Protein AF-A0A6M3THB2-F1 (afdb_monomer_lite)

InterPro domains:
  IPR005801 ADC synthase [G3DSA:3.60.120.10] (1-67)
  IPR005801 ADC synthase [SSF56322] (3-66)
  IPR015890 Chorismate-utilising enzyme, C-terminal [PF00425] (2-66)
  IPR019999 Anthranilate synthase component I-like [PTHR11236] (3-66)

Structure (mmCIF, N/CA/C/O backbone):
data_AF-A0A6M3THB2-F1
#
_entry.id   AF-A0A6M3THB2-F1
#
loop_
_atom_site.group_PDB
_atom_site.id
_atom_site.type_symbol
_atom_site.label_atom_id
_atom_site.label_alt_id
_atom_site.label_comp_id
_atom_site.label_asym_id
_atom_site.label_entity_id
_atom_site.label_seq_id
_atom_site.pdbx_PDB_ins_code
_atom_site.Cartn_x
_atom_site.Cartn_y
_atom_site.Cartn_z
_atom_site.occupancy
_atom_site.B_iso_or_equiv
_atom_site.auth_seq_id
_atom_site.auth_comp_id
_atom_site.auth_asym_id
_atom_site.auth_atom_id
_atom_site.pdbx_PDB_model_num
ATOM 1 N N . GLU A 1 1 ? 7.178 -4.552 -24.480 1.00 82.12 1 GLU A N 1
ATOM 2 C CA . GLU A 1 1 ? 7.528 -5.847 -23.851 1.00 82.12 1 GLU A CA 1
ATOM 3 C C . GLU A 1 1 ? 8.359 -5.672 -22.585 1.00 82.12 1 GLU A C 1
ATOM 5 O O . GLU A 1 1 ? 7.924 -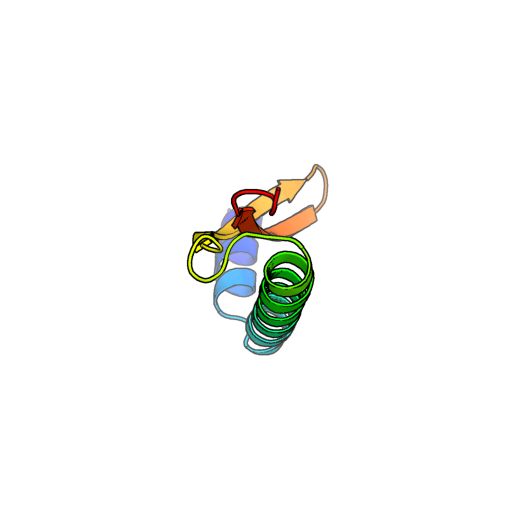6.151 -21.549 1.00 82.12 1 GLU A O 1
ATOM 10 N N . HIS A 1 2 ? 9.462 -4.912 -22.622 1.00 92.56 2 HIS A N 1
ATOM 11 C CA . HIS A 1 2 ? 10.320 -4.667 -21.450 1.00 92.56 2 HIS A CA 1
ATOM 12 C C . HIS A 1 2 ? 9.569 -4.198 -20.184 1.00 92.56 2 HIS A C 1
ATOM 14 O O . HIS A 1 2 ? 9.749 -4.783 -19.122 1.00 92.56 2 HIS A O 1
ATOM 20 N N . ASN A 1 3 ? 8.661 -3.219 -20.296 1.00 94.38 3 ASN A N 1
ATOM 21 C CA . ASN A 1 3 ? 7.914 -2.714 -19.131 1.00 94.38 3 ASN A CA 1
ATOM 22 C C . ASN A 1 3 ? 7.036 -3.787 -18.472 1.00 94.38 3 ASN A C 1
ATOM 24 O O . ASN A 1 3 ? 7.006 -3.871 -17.251 1.00 94.38 3 ASN A O 1
ATOM 28 N N . LYS A 1 4 ? 6.384 -4.646 -19.269 1.00 93.88 4 LYS A N 1
ATOM 29 C CA . LYS A 1 4 ? 5.567 -5.755 -18.747 1.00 93.88 4 LYS A CA 1
ATOM 30 C C . LYS A 1 4 ? 6.424 -6.809 -18.043 1.00 93.88 4 LYS A C 1
ATOM 32 O O . LYS A 1 4 ? 5.994 -7.385 -17.054 1.00 93.88 4 LYS A O 1
ATOM 37 N N . ALA A 1 5 ? 7.645 -7.045 -18.529 1.00 96.62 5 ALA A N 1
ATOM 38 C CA . ALA A 1 5 ? 8.592 -7.923 -17.845 1.00 96.6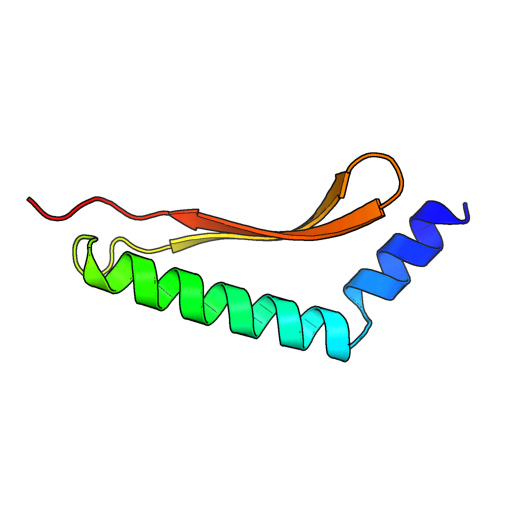2 5 ALA A CA 1
ATOM 39 C C . ALA A 1 5 ? 9.022 -7.329 -16.494 1.00 96.62 5 ALA A C 1
ATOM 41 O O . ALA A 1 5 ? 9.016 -8.035 -15.494 1.00 96.62 5 ALA A O 1
ATOM 42 N N . LYS A 1 6 ? 9.308 -6.020 -16.446 1.00 97.75 6 LYS A N 1
ATOM 43 C CA . LYS A 1 6 ? 9.628 -5.316 -15.195 1.00 97.75 6 LYS A CA 1
ATOM 44 C C . LYS A 1 6 ? 8.454 -5.251 -14.220 1.00 97.75 6 LYS A C 1
ATOM 46 O O . LYS A 1 6 ? 8.672 -5.262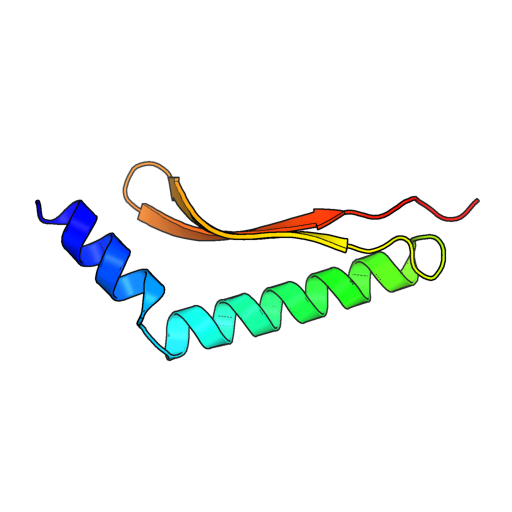 -13.018 1.00 97.75 6 LYS A O 1
ATOM 51 N N . GLU A 1 7 ? 7.228 -5.186 -14.728 1.00 97.56 7 GLU A N 1
ATOM 52 C CA . GLU A 1 7 ? 6.006 -5.257 -13.922 1.00 97.56 7 GLU A CA 1
ATOM 53 C C . GLU A 1 7 ? 5.874 -6.626 -13.244 1.00 97.56 7 GLU A C 1
ATOM 55 O O . GLU A 1 7 ? 5.677 -6.705 -12.034 1.00 97.56 7 GLU A O 1
ATOM 60 N N . ALA A 1 8 ? 6.060 -7.708 -14.007 1.00 97.31 8 ALA A N 1
ATOM 61 C CA . ALA A 1 8 ? 6.049 -9.063 -13.468 1.00 97.31 8 ALA A CA 1
ATOM 62 C C . ALA A 1 8 ? 7.200 -9.307 -12.476 1.00 97.31 8 ALA A C 1
ATOM 64 O O . ALA A 1 8 ? 6.980 -9.945 -11.451 1.00 97.31 8 ALA A O 1
ATOM 65 N N . GLU A 1 9 ? 8.399 -8.787 -12.761 1.00 98.00 9 GLU A N 1
ATOM 66 C CA . GLU A 1 9 ? 9.555 -8.826 -11.854 1.00 98.00 9 GLU A CA 1
ATOM 67 C C . GLU A 1 9 ? 9.236 -8.112 -10.536 1.00 98.00 9 GLU A C 1
ATOM 69 O O . GLU A 1 9 ? 9.394 -8.710 -9.480 1.00 98.00 9 GLU A O 1
ATOM 74 N N . LEU A 1 10 ? 8.694 -6.890 -10.590 1.00 98.00 10 LEU A N 1
ATOM 75 C CA . LEU A 1 10 ? 8.325 -6.117 -9.401 1.00 98.00 10 LEU A CA 1
ATOM 76 C C . LEU A 1 10 ? 7.289 -6.839 -8.523 1.00 98.00 10 LEU A C 1
ATOM 78 O O . LEU A 1 10 ? 7.404 -6.826 -7.303 1.00 98.00 10 LEU A O 1
ATOM 82 N N . LEU A 1 11 ? 6.294 -7.491 -9.132 1.00 97.88 11 LEU A N 1
ATOM 83 C CA . LEU A 1 11 ? 5.256 -8.234 -8.405 1.00 97.88 11 LEU A CA 1
ATOM 84 C C . LEU A 1 11 ? 5.770 -9.498 -7.698 1.00 97.88 11 LEU A C 1
ATOM 86 O O . LEU A 1 11 ? 5.110 -9.983 -6.782 1.00 97.88 11 LEU A O 1
ATOM 90 N N . HIS A 1 12 ? 6.907 -10.047 -8.131 1.00 97.75 12 HIS A N 1
ATOM 91 C CA . HIS A 1 12 ? 7.461 -11.297 -7.599 1.00 97.75 12 HIS A CA 1
ATOM 92 C C . HIS A 1 12 ? 8.820 -11.115 -6.916 1.00 97.75 12 HIS A C 1
ATOM 94 O O . HIS A 1 12 ? 9.367 -12.084 -6.384 1.00 97.75 12 HIS A O 1
ATOM 100 N N . ASP A 1 13 ? 9.367 -9.900 -6.901 1.00 98.50 13 ASP A N 1
ATOM 101 C CA . ASP A 1 13 ? 10.564 -9.590 -6.139 1.00 98.50 13 ASP A CA 1
ATOM 102 C C . ASP A 1 13 ? 10.233 -9.574 -4.643 1.00 98.50 13 ASP A C 1
ATOM 104 O O . ASP A 1 13 ? 9.464 -8.750 -4.145 1.00 98.50 13 ASP A O 1
ATOM 108 N N . SER A 1 14 ? 10.823 -10.513 -3.904 1.00 98.50 14 SER A N 1
ATOM 109 C CA . SER A 1 14 ? 10.530 -10.690 -2.483 1.00 98.50 14 SER A CA 1
ATOM 110 C C . SER A 1 14 ? 10.893 -9.476 -1.632 1.00 98.50 14 SER A C 1
ATOM 112 O O . SER A 1 14 ? 10.264 -9.265 -0.598 1.00 98.50 14 SER A O 1
ATOM 114 N N . LYS A 1 15 ? 11.906 -8.695 -2.030 1.00 98.56 15 LYS A N 1
ATOM 115 C CA . LYS A 1 15 ? 12.317 -7.506 -1.282 1.00 98.56 15 LYS A CA 1
ATOM 116 C C . LYS A 1 15 ? 11.278 -6.410 -1.472 1.00 98.56 15 LYS A C 1
ATOM 118 O O . LYS A 1 15 ? 10.830 -5.850 -0.477 1.00 98.56 15 LYS A O 1
ATOM 123 N N . GLU A 1 16 ? 10.882 -6.127 -2.711 1.00 98.50 16 GLU A N 1
ATOM 124 C CA . GLU A 1 16 ? 9.904 -5.075 -3.020 1.00 98.50 16 GLU A CA 1
ATOM 125 C C . GLU A 1 16 ? 8.526 -5.403 -2.421 1.00 98.50 16 GLU A C 1
ATOM 127 O O . GLU A 1 16 ? 7.885 -4.539 -1.823 1.00 98.50 16 GLU A O 1
ATOM 132 N N . VAL A 1 17 ? 8.100 -6.671 -2.483 1.00 98.62 17 VAL A N 1
ATOM 133 C CA . VAL A 1 17 ? 6.864 -7.148 -1.836 1.00 98.62 17 VAL A CA 1
ATOM 134 C C . VAL A 1 17 ? 6.934 -6.992 -0.315 1.00 98.62 17 VAL A C 1
ATOM 136 O O . VAL A 1 17 ? 5.988 -6.495 0.297 1.00 98.62 17 VAL A O 1
ATOM 139 N N . LEU A 1 18 ? 8.041 -7.403 0.315 1.00 98.69 18 LEU A N 1
ATOM 140 C CA . LEU A 1 18 ? 8.208 -7.282 1.764 1.00 98.69 18 LEU A CA 1
ATOM 141 C C . LEU A 1 18 ? 8.181 -5.818 2.209 1.00 98.69 18 LEU A C 1
ATOM 143 O O . LEU A 1 18 ? 7.467 -5.487 3.153 1.00 98.69 18 LEU A O 1
ATOM 147 N N . GLU A 1 19 ? 8.943 -4.958 1.535 1.00 98.69 19 GLU A N 1
ATOM 148 C CA . GLU A 1 19 ? 8.986 -3.525 1.826 1.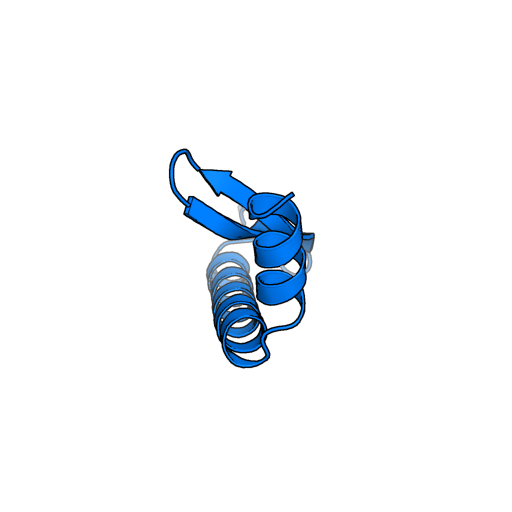00 98.69 19 GLU A CA 1
ATOM 149 C C . GLU A 1 19 ? 7.589 -2.912 1.726 1.00 98.69 19 GLU A C 1
ATOM 151 O O . GLU A 1 19 ? 7.132 -2.268 2.671 1.00 98.69 19 GLU A O 1
ATOM 156 N N . HIS A 1 20 ? 6.866 -3.210 0.644 1.00 98.75 20 HIS A N 1
ATOM 157 C CA . HIS A 1 20 ? 5.512 -2.708 0.437 1.00 98.75 20 HIS A CA 1
ATOM 158 C C . HIS A 1 20 ? 4.543 -3.158 1.534 1.00 98.75 20 HIS A C 1
ATOM 160 O O . HIS A 1 20 ? 3.823 -2.340 2.103 1.00 98.75 20 HIS A O 1
ATOM 166 N N . ILE A 1 21 ? 4.524 -4.450 1.874 1.00 98.56 21 ILE A N 1
ATOM 167 C CA . ILE A 1 21 ? 3.612 -4.974 2.899 1.00 98.56 21 ILE A CA 1
ATOM 168 C C . ILE A 1 21 ? 3.934 -4.407 4.284 1.00 98.56 21 ILE A C 1
ATOM 170 O O . ILE A 1 21 ? 3.007 -4.114 5.039 1.00 98.56 21 ILE A O 1
ATOM 174 N N . LEU A 1 22 ? 5.212 -4.206 4.622 1.00 98.75 22 LEU A N 1
ATOM 175 C CA . LEU A 1 22 ? 5.586 -3.529 5.865 1.00 98.75 22 LEU A CA 1
ATOM 176 C C . LEU A 1 22 ? 5.048 -2.094 5.892 1.00 98.75 22 LEU A C 1
ATOM 178 O O . LEU A 1 22 ? 4.411 -1.718 6.871 1.00 98.75 22 LEU A O 1
ATOM 182 N N . SER A 1 23 ? 5.200 -1.332 4.806 1.00 98.69 23 SER A N 1
ATOM 183 C CA . SER A 1 23 ? 4.629 0.017 4.709 1.00 98.69 23 SER A CA 1
ATOM 184 C C . SER A 1 23 ? 3.101 0.030 4.832 1.00 98.69 23 SER A C 1
ATOM 186 O O . SER A 1 23 ? 2.549 0.896 5.504 1.00 98.69 23 SER A O 1
ATOM 188 N N . VAL A 1 24 ? 2.398 -0.939 4.233 1.00 98.75 24 VAL A N 1
ATOM 189 C CA . VAL A 1 24 ? 0.931 -1.055 4.352 1.00 98.75 24 VAL A CA 1
ATOM 190 C C . VAL A 1 24 ? 0.506 -1.338 5.790 1.00 98.75 24 VAL A C 1
ATOM 192 O O . VAL A 1 24 ? -0.481 -0.772 6.250 1.00 98.75 24 VAL A O 1
ATOM 195 N N . LYS A 1 25 ? 1.238 -2.192 6.511 1.00 98.81 25 LYS A N 1
ATOM 196 C CA . LYS A 1 25 ? 0.944 -2.480 7.920 1.00 98.81 25 LYS A CA 1
ATOM 197 C C . LYS A 1 25 ? 1.082 -1.241 8.800 1.00 98.81 25 LYS A C 1
ATOM 199 O O . LYS A 1 25 ? 0.219 -1.024 9.644 1.00 98.81 25 LYS A O 1
ATOM 204 N N . GLU A 1 26 ? 2.112 -0.430 8.578 1.00 98.81 26 GLU A N 1
ATOM 205 C CA . GLU A 1 26 ? 2.264 0.838 9.299 1.00 98.81 26 GLU A CA 1
ATOM 206 C C . GLU A 1 26 ? 1.142 1.819 8.939 1.00 98.81 26 GLU A C 1
ATOM 208 O O . GLU A 1 26 ? 0.543 2.401 9.834 1.00 98.81 26 GLU A O 1
ATOM 213 N N . ALA A 1 27 ? 0.755 1.924 7.662 1.00 98.75 27 ALA A N 1
ATOM 214 C CA . ALA A 1 27 ? -0.368 2.772 7.252 1.00 98.75 27 ALA A CA 1
ATOM 215 C C . ALA A 1 27 ? -1.708 2.347 7.890 1.00 98.75 27 ALA A C 1
ATOM 217 O O . ALA A 1 27 ? -2.527 3.198 8.239 1.00 98.75 27 ALA A O 1
ATOM 218 N N . ILE A 1 28 ? -1.938 1.039 8.069 1.00 98.88 28 ILE A N 1
ATOM 219 C CA . ILE A 1 28 ? -3.091 0.526 8.826 1.00 98.88 28 ILE A CA 1
ATOM 220 C C . ILE A 1 28 ? -3.005 0.988 10.282 1.00 98.88 28 ILE A C 1
ATOM 222 O O . ILE A 1 28 ? -3.972 1.556 10.778 1.00 98.88 28 ILE A O 1
ATOM 226 N N . ALA A 1 29 ? -1.860 0.799 10.943 1.00 98.75 29 ALA A N 1
ATOM 227 C CA . ALA A 1 29 ? -1.677 1.186 12.342 1.00 98.75 29 ALA A CA 1
ATOM 228 C C . ALA A 1 29 ? -1.840 2.704 12.562 1.00 98.75 29 ALA A C 1
ATOM 230 O O . ALA A 1 29 ? -2.456 3.133 13.539 1.00 98.75 29 ALA A O 1
ATOM 231 N N . GLU A 1 30 ? -1.334 3.525 11.638 1.00 98.75 30 GLU A N 1
ATOM 232 C CA . GLU A 1 30 ? -1.507 4.980 11.648 1.00 98.75 30 GLU A CA 1
ATOM 233 C C . GLU A 1 30 ? -2.984 5.382 11.529 1.00 98.75 30 GLU A C 1
ATOM 235 O O . GLU A 1 30 ? -3.443 6.256 12.268 1.00 98.75 30 GLU A O 1
ATOM 240 N N . LEU A 1 31 ? -3.750 4.734 10.643 1.00 98.75 31 LEU A N 1
ATOM 241 C CA . LEU A 1 31 ? -5.187 4.990 10.513 1.00 98.75 31 LEU A CA 1
ATOM 242 C C . LEU A 1 31 ? -5.984 4.454 11.706 1.00 98.75 31 LEU A C 1
ATOM 244 O O . LEU A 1 31 ? -6.891 5.134 12.176 1.00 98.75 31 LEU A O 1
ATOM 248 N N . GLU A 1 32 ? -5.639 3.285 12.247 1.00 98.62 32 GLU A N 1
ATOM 249 C CA . GLU A 1 32 ? -6.282 2.718 13.442 1.00 98.62 32 GLU A CA 1
ATOM 250 C C . GLU A 1 32 ? -6.180 3.650 14.657 1.00 98.62 32 GLU A C 1
ATOM 252 O O . GLU A 1 32 ? -7.067 3.644 15.508 1.00 98.62 32 GLU A O 1
ATOM 257 N N . ALA A 1 33 ? -5.144 4.493 14.725 1.00 98.50 33 ALA A N 1
ATOM 258 C CA . ALA A 1 33 ? -4.978 5.474 15.793 1.00 98.50 33 ALA A CA 1
ATOM 259 C C . ALA A 1 33 ? -5.975 6.650 15.730 1.00 98.50 33 ALA A C 1
ATOM 261 O O . ALA A 1 33 ? -6.170 7.329 16.739 1.00 98.50 33 ALA A O 1
ATOM 262 N N . VAL A 1 34 ? -6.589 6.915 14.570 1.00 98.50 34 VAL A N 1
ATOM 263 C CA . VAL A 1 34 ? -7.467 8.084 14.340 1.00 98.50 34 VAL A CA 1
ATOM 264 C C . VAL A 1 34 ? -8.857 7.732 13.798 1.00 98.50 34 VAL A C 1
ATOM 266 O O . VAL A 1 34 ? -9.750 8.581 13.771 1.00 98.50 34 VAL A O 1
ATOM 269 N N . CYS A 1 35 ? -9.060 6.495 13.356 1.00 98.75 35 CYS A N 1
ATOM 270 C CA . CYS A 1 35 ? -10.318 6.009 12.808 1.00 98.75 35 CYS A CA 1
ATOM 271 C C . CYS A 1 35 ? -11.152 5.240 13.845 1.00 98.75 35 CYS A C 1
ATOM 273 O O . CYS A 1 35 ? -10.654 4.749 14.855 1.00 98.75 35 CYS A O 1
ATOM 275 N N . GLN A 1 36 ? -12.450 5.101 13.574 1.00 98.62 36 GLN A N 1
ATOM 276 C CA . GLN A 1 36 ? -13.360 4.275 14.361 1.00 98.62 36 GLN A CA 1
ATOM 277 C C . GLN A 1 36 ? -12.857 2.820 14.394 1.00 98.62 36 GLN A C 1
ATOM 279 O O . GLN A 1 36 ? -12.493 2.288 13.333 1.00 98.62 36 GLN A O 1
ATOM 284 N N . PRO A 1 37 ? -12.868 2.143 15.560 1.00 98.00 37 PRO A N 1
ATOM 285 C CA . PRO A 1 37 ? -12.423 0.757 15.666 1.00 98.00 37 PRO A CA 1
ATOM 286 C C . PRO A 1 37 ? -13.133 -0.162 14.665 1.00 98.00 37 PRO A C 1
ATOM 288 O O . PRO A 1 37 ? -14.360 -0.185 14.589 1.00 98.00 37 PRO A O 1
ATOM 291 N N . GLY A 1 38 ? -12.354 -0.925 13.896 1.00 97.75 38 GLY A N 1
ATOM 292 C CA . GLY A 1 38 ? -12.869 -1.853 12.882 1.00 97.75 38 GLY A CA 1
ATOM 293 C C . GLY A 1 38 ? -13.296 -1.216 11.554 1.00 97.75 38 GLY A C 1
ATOM 294 O O . GLY A 1 38 ? -13.745 -1.943 10.673 1.00 97.75 38 GLY A O 1
ATOM 295 N N . SER A 1 39 ? -13.151 0.105 11.381 1.00 98.44 39 SER A N 1
ATOM 296 C CA . SER A 1 39 ? -13.453 0.777 10.104 1.00 98.44 39 SER A CA 1
ATOM 297 C C . SER A 1 39 ? -12.289 0.778 9.109 1.00 98.44 39 SER A C 1
ATOM 299 O O . SER A 1 39 ? -12.512 1.038 7.929 1.00 98.44 39 SER A O 1
ATOM 301 N N . VAL A 1 40 ? -11.061 0.507 9.569 1.00 98.81 40 VAL A N 1
ATOM 302 C CA . VAL A 1 40 ? -9.863 0.539 8.721 1.00 98.81 40 VAL A CA 1
ATOM 303 C C . VAL A 1 40 ? -9.818 -0.693 7.824 1.00 98.81 40 VAL A C 1
ATOM 305 O O . VAL A 1 40 ? -9.853 -1.826 8.303 1.00 98.81 40 VAL A O 1
ATOM 308 N N . VAL A 1 41 ? -9.724 -0.472 6.514 1.00 98.69 41 VAL A N 1
ATOM 309 C CA . VAL A 1 41 ? -9.702 -1.523 5.493 1.00 98.69 41 VAL A CA 1
ATOM 310 C C . VAL A 1 41 ? -8.655 -1.233 4.422 1.00 98.69 41 VAL A C 1
ATOM 312 O O . VAL A 1 41 ? -8.322 -0.084 4.134 1.00 98.69 41 VAL A O 1
ATOM 315 N N . VAL A 1 42 ? -8.149 -2.296 3.795 1.00 98.69 42 VAL A N 1
ATOM 316 C CA . VAL A 1 42 ? -7.341 -2.201 2.574 1.00 98.69 42 VAL A CA 1
ATOM 317 C C . VAL A 1 42 ? -8.270 -2.395 1.376 1.00 98.69 42 VAL A C 1
ATOM 319 O O . VAL A 1 42 ? -8.736 -3.506 1.133 1.00 98.69 42 VAL A O 1
ATOM 322 N N . GLU A 1 43 ? -8.557 -1.322 0.642 1.00 97.88 43 GLU A N 1
ATOM 323 C CA . GLU A 1 43 ? -9.463 -1.341 -0.520 1.00 97.88 43 GLU A CA 1
ATOM 324 C C . GLU A 1 43 ? -8.793 -1.897 -1.782 1.00 97.88 43 GLU A C 1
ATOM 326 O O . GLU A 1 43 ? -9.439 -2.531 -2.614 1.00 97.88 43 GLU A O 1
ATOM 331 N N . ASP A 1 44 ? -7.488 -1.664 -1.920 1.00 98.12 44 ASP A N 1
ATOM 332 C CA . ASP A 1 44 ? -6.660 -2.187 -3.003 1.00 98.12 44 ASP A CA 1
ATOM 333 C C . ASP A 1 44 ? -5.315 -2.613 -2.428 1.00 98.12 44 ASP A C 1
ATOM 335 O O . ASP A 1 44 ? -4.680 -1.847 -1.700 1.00 98.12 44 ASP A O 1
ATOM 339 N N . LEU A 1 45 ? -4.883 -3.829 -2.749 1.00 98.38 45 LEU A N 1
ATOM 340 C CA . LEU A 1 45 ? -3.685 -4.429 -2.182 1.00 98.38 45 LEU A CA 1
ATOM 341 C C . LEU A 1 45 ? -2.650 -4.688 -3.274 1.00 98.38 45 LEU A C 1
ATOM 343 O O . LEU A 1 45 ? -2.797 -5.607 -4.076 1.00 98.38 45 LEU A O 1
ATOM 347 N N . MET A 1 46 ? -1.553 -3.928 -3.212 1.00 98.00 46 MET A N 1
ATOM 348 C CA . MET A 1 46 ? -0.305 -4.207 -3.927 1.00 98.00 46 MET A CA 1
ATOM 349 C C . MET A 1 46 ? -0.459 -4.266 -5.458 1.00 98.00 46 MET A C 1
ATOM 351 O O . MET A 1 46 ? 0.155 -5.088 -6.136 1.00 98.00 46 MET A O 1
ATOM 355 N N . SER A 1 47 ? -1.264 -3.367 -6.023 1.00 98.19 47 SER A N 1
ATOM 356 C CA . SER A 1 47 ? -1.378 -3.212 -7.472 1.00 98.19 47 SER A CA 1
ATOM 357 C C . SER A 1 47 ? -0.223 -2.379 -8.035 1.00 98.19 47 SER A C 1
ATOM 359 O O . SER A 1 47 ? 0.330 -1.503 -7.363 1.00 98.19 47 SER A O 1
ATOM 361 N N . VAL A 1 48 ? 0.154 -2.628 -9.292 1.00 98.00 48 VAL A N 1
ATOM 362 C CA . VAL A 1 48 ? 1.216 -1.856 -9.949 1.00 98.00 48 VAL A CA 1
ATOM 363 C C . VAL A 1 48 ? 0.682 -0.499 -10.404 1.00 98.00 48 VAL A C 1
ATOM 365 O O . VAL A 1 48 ? -0.268 -0.396 -11.180 1.00 98.00 48 VAL A O 1
ATOM 368 N N . ARG A 1 49 ? 1.323 0.574 -9.940 1.00 97.88 49 ARG A N 1
ATOM 369 C CA . ARG A 1 49 ? 0.979 1.966 -10.241 1.00 97.88 49 ARG A CA 1
ATOM 370 C C . ARG A 1 49 ? 2.032 2.571 -11.164 1.00 97.88 49 ARG A C 1
ATOM 372 O O . ARG A 1 49 ? 3.168 2.791 -10.754 1.00 97.88 49 ARG A O 1
ATOM 379 N N . GLN A 1 50 ? 1.639 2.905 -12.391 1.00 97.81 50 GLN A N 1
ATOM 380 C CA . GLN A 1 50 ? 2.514 3.592 -13.346 1.00 97.81 50 GLN A CA 1
ATOM 381 C C . GLN A 1 50 ? 2.702 5.064 -12.943 1.00 97.81 50 GLN A C 1
ATOM 383 O O . GLN A 1 50 ? 1.731 5.766 -12.630 1.00 97.81 50 GLN A O 1
ATOM 388 N N . ARG A 1 51 ? 3.952 5.538 -12.932 1.00 97.44 51 ARG A N 1
ATOM 389 C CA . ARG A 1 51 ? 4.347 6.911 -12.579 1.00 97.44 51 ARG A CA 1
ATOM 390 C C . ARG A 1 51 ? 5.469 7.394 -13.504 1.00 97.44 51 ARG A C 1
ATOM 392 O O . ARG A 1 51 ? 6.618 7.556 -13.104 1.00 97.44 51 ARG A O 1
ATOM 399 N N . GLY A 1 52 ? 5.120 7.651 -14.765 1.00 96.38 52 GLY A N 1
ATOM 400 C CA . GLY A 1 52 ? 6.047 8.197 -15.759 1.00 96.38 52 GLY A CA 1
ATOM 401 C C . GLY A 1 52 ? 7.173 7.219 -16.091 1.00 96.38 52 GLY A C 1
ATOM 402 O O . GLY A 1 52 ? 6.947 6.236 -16.789 1.00 96.38 52 GLY A O 1
ATOM 403 N N . SER A 1 53 ? 8.383 7.503 -15.612 1.00 96.56 53 SER A N 1
ATOM 404 C CA . SER A 1 53 ? 9.572 6.677 -15.849 1.00 96.56 53 SER A CA 1
ATOM 405 C C . SER A 1 53 ? 9.682 5.453 -14.934 1.00 96.56 53 SER A C 1
ATOM 407 O O . SER A 1 53 ? 10.535 4.603 -15.182 1.00 96.56 53 SER A O 1
ATOM 409 N N . VAL A 1 54 ? 8.855 5.355 -13.889 1.00 97.94 54 VAL A N 1
ATOM 410 C CA . VAL A 1 54 ? 8.893 4.274 -12.893 1.00 97.94 54 VAL A CA 1
ATOM 411 C C . VAL A 1 54 ? 7.508 3.668 -12.659 1.00 97.94 54 VAL A C 1
ATOM 413 O O . VAL A 1 54 ? 6.480 4.230 -13.046 1.00 97.94 54 VAL A O 1
ATOM 416 N N . GLN A 1 55 ? 7.488 2.512 -12.002 1.00 98.31 55 GLN A N 1
ATOM 417 C CA . GLN A 1 55 ? 6.285 1.837 -11.527 1.00 98.31 55 GLN A CA 1
ATOM 418 C C . GLN A 1 55 ? 6.496 1.378 -10.083 1.00 98.31 55 GLN A C 1
ATOM 420 O O . GLN A 1 55 ? 7.615 1.029 -9.713 1.00 98.31 55 GLN A O 1
ATOM 425 N N . HIS A 1 56 ? 5.434 1.394 -9.282 1.00 98.25 56 HIS A N 1
ATOM 426 C CA . HIS A 1 56 ? 5.485 1.063 -7.856 1.00 98.25 56 HIS A CA 1
ATOM 427 C C . HIS A 1 56 ? 4.425 0.032 -7.501 1.00 98.25 56 HIS A C 1
ATOM 429 O O . HIS A 1 56 ? 3.358 0.020 -8.115 1.00 98.25 56 HIS A O 1
ATOM 435 N N . LEU A 1 57 ? 4.678 -0.762 -6.464 1.00 98.69 57 LEU A N 1
ATOM 436 C CA . LEU A 1 57 ? 3.603 -1.427 -5.739 1.00 98.69 57 LEU A CA 1
ATOM 437 C C . LEU A 1 57 ? 2.836 -0.365 -4.943 1.00 98.69 57 LEU A C 1
ATOM 439 O O . LEU A 1 57 ? 3.427 0.534 -4.346 1.00 98.69 57 LEU A O 1
ATOM 443 N N . GLY A 1 58 ? 1.510 -0.409 -5.005 1.00 98.50 58 GLY A N 1
ATOM 444 C CA . GLY A 1 58 ? 0.637 0.552 -4.347 1.00 98.50 58 GLY A CA 1
ATOM 445 C C . GLY A 1 58 ? -0.553 -0.137 -3.703 1.00 98.50 58 GLY A C 1
ATOM 446 O O . GLY A 1 58 ? -1.154 -1.026 -4.297 1.00 98.50 58 GLY A O 1
ATOM 447 N N . SER A 1 59 ? -0.917 0.313 -2.505 1.00 98.75 59 SER A N 1
ATOM 448 C CA . SER A 1 59 ? -2.157 -0.080 -1.836 1.00 98.75 59 SER A CA 1
ATOM 449 C C . SER A 1 59 ? -2.981 1.153 -1.488 1.00 98.75 59 SER A C 1
ATOM 451 O O . SER A 1 59 ? -2.435 2.246 -1.332 1.00 98.75 59 SER A O 1
ATOM 453 N N . GLY A 1 60 ? -4.295 0.981 -1.388 1.00 98.69 60 GLY A N 1
ATOM 454 C CA . GLY A 1 60 ? -5.205 1.959 -0.799 1.00 98.69 60 GLY A CA 1
ATOM 455 C C . GLY A 1 60 ? -5.664 1.467 0.567 1.00 98.69 60 GLY A C 1
ATOM 456 O O . GLY A 1 60 ? -6.212 0.371 0.654 1.00 98.69 60 GLY A O 1
ATOM 457 N N . VAL A 1 61 ? -5.438 2.264 1.610 1.00 98.81 61 VAL A N 1
ATOM 458 C CA . VAL A 1 61 ? -5.962 2.020 2.960 1.00 98.81 61 VAL A CA 1
ATOM 459 C C . VAL A 1 61 ? -6.902 3.168 3.304 1.00 98.81 61 VAL A C 1
ATOM 461 O O . VAL A 1 61 ? -6.563 4.330 3.069 1.00 98.81 61 VAL A O 1
ATOM 464 N N . SER A 1 62 ? -8.083 2.850 3.815 1.00 98.69 62 SER A N 1
ATOM 465 C CA . SER A 1 62 ? -9.109 3.825 4.186 1.00 98.69 62 SER A CA 1
ATOM 466 C C . SER A 1 62 ? -9.715 3.470 5.541 1.00 98.69 62 SER A C 1
ATOM 468 O O . SER A 1 62 ? -9.551 2.357 6.033 1.00 98.69 62 SER A O 1
ATOM 470 N N . GLY A 1 63 ? -10.390 4.434 6.162 1.00 98.56 63 GLY A N 1
ATOM 471 C CA . GLY A 1 63 ? -11.105 4.258 7.421 1.00 98.56 63 GLY A CA 1
ATOM 472 C C . GLY A 1 63 ? -12.044 5.432 7.679 1.00 98.56 63 GLY A C 1
ATOM 473 O O . GLY A 1 63 ? -11.946 6.477 7.030 1.00 98.56 63 GLY A O 1
ATOM 474 N N . GLN A 1 64 ? -12.971 5.268 8.621 1.00 98.69 64 GLN A N 1
ATOM 475 C CA . GLN A 1 64 ? -13.883 6.334 9.033 1.00 98.69 64 GLN A CA 1
ATOM 476 C C . GLN A 1 64 ? -13.280 7.071 10.228 1.00 98.69 64 GLN A C 1
ATOM 478 O O . GLN A 1 64 ? -12.952 6.427 11.216 1.00 98.69 64 GLN A O 1
ATOM 483 N N . LEU A 1 65 ? -13.122 8.397 10.165 1.00 98.50 65 LEU A N 1
ATOM 484 C CA . LEU A 1 65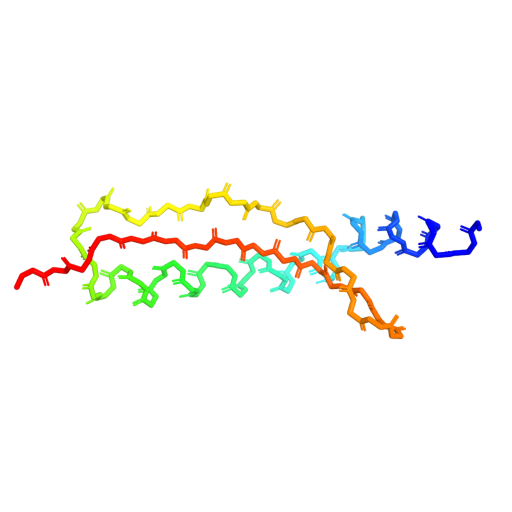 ? -12.594 9.179 11.294 1.00 98.50 65 LEU A CA 1
ATOM 485 C C . LEU A 1 65 ? -13.445 8.983 12.559 1.00 98.50 65 LEU A C 1
ATOM 487 O O . LEU A 1 65 ? -14.676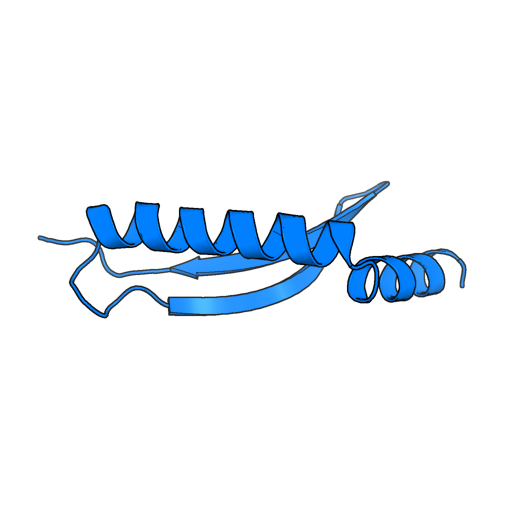 8.919 12.482 1.00 98.50 65 LEU A O 1
ATOM 491 N N . ALA A 1 66 ? -12.780 8.876 13.711 1.00 96.44 66 ALA A N 1
ATOM 492 C CA . ALA A 1 66 ? -13.450 8.918 15.006 1.00 96.44 66 ALA A CA 1
ATOM 493 C C . ALA A 1 66 ? -14.109 10.297 15.222 1.00 96.44 66 ALA A C 1
ATOM 495 O O . ALA A 1 66 ? -13.589 11.306 14.741 1.00 96.44 66 ALA A O 1
ATOM 496 N N . GLU A 1 67 ? -15.265 10.321 15.894 1.00 84.25 67 GLU A N 1
ATOM 497 C CA . GLU A 1 67 ? -15.937 11.569 16.306 1.00 84.25 67 GLU A CA 1
ATOM 498 C C . GLU A 1 67 ? -15.182 12.296 17.425 1.00 84.25 67 GLU A C 1
ATOM 500 O O . GLU A 1 67 ? -14.618 11.606 18.309 1.00 84.25 67 GLU A O 1
#

pLDDT: mean 97.61, std 2.78, range [82.12, 98.88]

Foldseek 3Di:
DVVVVVQVCCQPVPVQLVVQVVVVVVVQVVCCVFADPPFKDWPAFQDWDDDPPDIHGDTDIDGHGDD

Radius of gyration: 14.4 Å; chains: 1; bounding box: 28×23×40 Å

Secondary structure (DSSP, 8-state):
-HHHHHHHHHHH-HHHHHHHHHHHHHHHHHHHTTBPTT--EEEEEEEEEEETTEEEEEEEEE-PBP-

Organism: Klebsiella pneumoniae (NCBI:txid573)

Sequence (67 aa):
EHNKAKEAELLHDSKEVLEHILSVKEAIAELEAVCQPGSVVVEDLMSVRQRGSVQHLGSGVSGQLAE